Protein AF-A0A1T4SRF1-F1 (afdb_monomer_lite)

Radius of gyration: 13.54 Å; chains: 1; bounding box: 34×26×31 Å

Foldseek 3Di:
DDPLVVVVVVLLVVCVVVPPDPVQSVLVVVLVVLLCVLCVPLADPQKAKEKEKEPDDDDSVQVSVVVSVCSNVPDDQDWDWDQDPNITMIIHMDHNNDNPHDNDHDYDD

Secondary structure (DSSP, 8-state):
--HHHHHHHHHHHHHHHTT--HHHHHHHHHHHHHHHHHHTTTSPTT-EEEEEEBSS-S-HHHHHHHHHHHHHT---SSEEEEEETTEEEEEEEE-S--TTS------B-

Sequence (109 aa):
MTEADMIEQEIIQRIRAAHLRLRFDKVVLRLVGGLKAALANVIPEGQAVIFTVTAPLKHPAKTALVLENLVRDGLSDGERREVIHDNQVRLRRLRGVAMHRPKGARFRT

Structure (mmCIF, N/CA/C/O backbone):
data_AF-A0A1T4SRF1-F1
#
_entry.id   AF-A0A1T4SRF1-F1
#
loop_
_atom_site.group_PDB
_atom_site.id
_atom_site.type_symbol
_atom_site.label_atom_id
_atom_site.label_alt_id
_atom_site.label_comp_id
_atom_site.label_asym_id
_atom_site.label_entity_id
_atom_site.label_seq_id
_atom_site.pdbx_PDB_ins_code
_atom_site.Cartn_x
_atom_site.Cartn_y
_atom_site.Cartn_z
_atom_site.occupancy
_atom_site.B_iso_or_equiv
_atom_site.auth_seq_id
_atom_site.auth_comp_id
_atom_site.auth_asym_id
_atom_site.auth_atom_id
_atom_site.pdbx_PDB_model_num
ATOM 1 N N . MET A 1 1 ? 4.403 16.568 19.325 1.00 48.84 1 MET A N 1
ATOM 2 C CA . MET A 1 1 ? 4.996 15.394 18.653 1.00 48.84 1 MET A CA 1
ATOM 3 C C . MET A 1 1 ? 4.018 14.254 18.846 1.00 48.84 1 MET A C 1
ATOM 5 O O . MET A 1 1 ? 3.734 13.933 19.992 1.00 48.84 1 MET A O 1
ATOM 9 N N . THR A 1 2 ? 3.375 13.782 17.780 1.00 56.50 2 THR A N 1
ATOM 10 C CA . THR A 1 2 ? 2.265 12.824 17.892 1.00 56.50 2 THR A CA 1
ATOM 11 C C . THR A 1 2 ? 2.776 11.383 17.915 1.00 56.50 2 THR A C 1
ATOM 13 O O . THR A 1 2 ? 3.862 11.087 17.423 1.00 56.50 2 THR A O 1
ATOM 16 N N . GLU A 1 3 ? 1.998 10.465 18.486 1.00 50.41 3 GLU A N 1
ATOM 17 C CA . GLU A 1 3 ? 2.336 9.033 18.552 1.00 50.41 3 GLU A CA 1
ATOM 18 C C . GLU A 1 3 ? 2.503 8.415 17.146 1.00 50.41 3 GLU A C 1
ATOM 20 O O . GLU A 1 3 ? 3.345 7.543 16.930 1.00 50.41 3 GLU A O 1
ATOM 25 N N . ALA A 1 4 ? 1.781 8.943 16.150 1.00 54.34 4 ALA A N 1
ATOM 26 C CA . ALA A 1 4 ? 1.963 8.598 14.742 1.00 54.34 4 ALA A CA 1
ATOM 27 C C 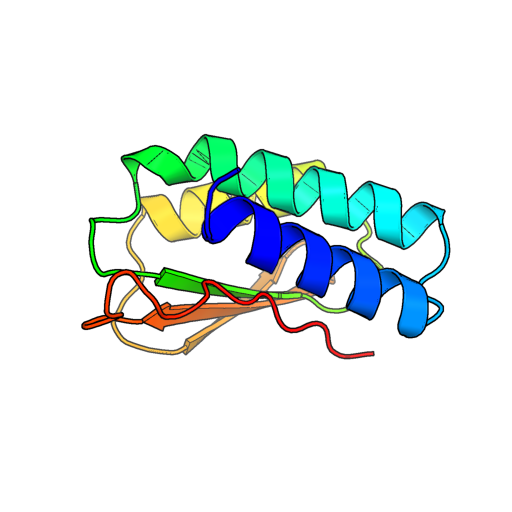. ALA A 1 4 ? 3.352 8.999 14.214 1.00 54.34 4 ALA A C 1
ATOM 29 O O . ALA A 1 4 ? 3.967 8.225 13.480 1.00 54.34 4 ALA A O 1
ATOM 30 N N . ASP A 1 5 ? 3.875 10.157 14.632 1.00 54.59 5 ASP A N 1
ATOM 31 C CA . ASP A 1 5 ? 5.223 10.605 14.260 1.00 54.59 5 ASP A CA 1
ATOM 32 C C . ASP A 1 5 ? 6.292 9.683 14.869 1.00 54.59 5 ASP A C 1
ATOM 34 O O . ASP A 1 5 ? 7.285 9.367 14.219 1.00 54.59 5 ASP A O 1
ATOM 38 N N . MET A 1 6 ? 6.077 9.189 16.094 1.00 59.44 6 MET A N 1
ATOM 39 C CA . MET A 1 6 ? 6.983 8.229 16.739 1.00 59.44 6 MET A CA 1
ATOM 40 C C . MET A 1 6 ? 7.025 6.882 16.008 1.00 59.44 6 MET A C 1
ATOM 42 O O . MET A 1 6 ? 8.099 6.306 15.830 1.00 59.44 6 MET A O 1
ATOM 46 N N . ILE A 1 7 ? 5.874 6.392 15.544 1.00 62.66 7 ILE A N 1
ATOM 47 C CA . ILE A 1 7 ? 5.786 5.149 14.764 1.00 62.66 7 ILE A CA 1
ATOM 48 C C . ILE A 1 7 ? 6.469 5.315 13.402 1.00 62.66 7 ILE A C 1
ATOM 50 O O . ILE A 1 7 ? 7.155 4.402 12.940 1.00 62.66 7 ILE A O 1
ATOM 54 N N . GLU A 1 8 ? 6.324 6.475 12.760 1.00 61.34 8 GLU A N 1
ATOM 55 C CA . GLU A 1 8 ? 7.044 6.774 11.520 1.00 61.34 8 GLU A CA 1
ATOM 56 C C . GLU A 1 8 ? 8.555 6.791 11.728 1.00 61.34 8 GLU A C 1
ATOM 58 O O . GLU A 1 8 ? 9.282 6.192 10.933 1.00 61.34 8 GLU A O 1
ATOM 63 N N . GLN A 1 9 ? 9.033 7.405 12.813 1.00 61.59 9 GLN A N 1
ATOM 64 C CA . GLN A 1 9 ? 10.454 7.387 13.155 1.00 61.59 9 GLN A CA 1
ATOM 65 C C . GLN A 1 9 ? 10.959 5.960 13.388 1.00 61.59 9 GLN A C 1
ATOM 67 O O . GLN A 1 9 ? 11.999 5.599 12.845 1.00 61.59 9 GLN A O 1
ATOM 72 N N . GLU A 1 10 ? 10.211 5.115 14.096 1.00 66.12 10 GLU A N 1
ATOM 73 C CA . GLU A 1 10 ? 10.564 3.703 14.301 1.00 66.12 10 GLU A CA 1
ATOM 74 C C . GLU A 1 10 ? 10.639 2.927 12.971 1.00 66.12 10 GLU A C 1
ATOM 76 O O . GLU A 1 10 ? 11.573 2.157 12.739 1.00 66.12 10 GLU A O 1
ATOM 81 N N . ILE A 1 11 ? 9.698 3.158 12.046 1.00 66.38 11 ILE A N 1
ATOM 82 C CA . ILE A 1 11 ? 9.729 2.552 10.705 1.00 66.38 11 ILE A CA 1
ATOM 83 C C . ILE A 1 11 ? 10.963 3.028 9.929 1.00 66.38 11 ILE A C 1
ATOM 85 O O . ILE A 1 11 ? 11.665 2.209 9.336 1.00 66.38 11 ILE A O 1
ATOM 89 N N . ILE A 1 12 ? 11.263 4.330 9.960 1.00 65.19 12 ILE A N 1
ATOM 90 C CA . ILE A 1 12 ? 12.444 4.915 9.310 1.00 65.19 12 ILE A CA 1
ATOM 91 C C . ILE A 1 12 ? 13.733 4.317 9.888 1.00 65.19 12 ILE A C 1
ATOM 93 O O . ILE A 1 12 ? 14.636 3.967 9.128 1.00 65.19 12 ILE A O 1
ATOM 97 N N . GLN A 1 13 ? 13.818 4.158 11.210 1.00 66.56 13 GLN A N 1
ATOM 98 C CA . GLN A 1 13 ? 14.976 3.560 11.876 1.00 66.56 13 GLN A CA 1
ATOM 99 C C . GLN A 1 13 ? 15.152 2.090 11.494 1.00 66.56 13 GLN A C 1
ATOM 101 O O . GLN A 1 13 ? 16.262 1.674 11.174 1.00 66.56 13 GLN A O 1
ATOM 106 N N . ARG A 1 14 ? 14.066 1.312 11.426 1.00 66.44 14 ARG A N 1
ATOM 107 C CA . ARG A 1 14 ? 14.121 -0.087 10.969 1.00 66.44 14 ARG A CA 1
ATOM 108 C C . ARG A 1 14 ? 14.524 -0.216 9.506 1.00 66.44 14 ARG A C 1
ATOM 110 O O . ARG A 1 14 ? 15.275 -1.126 9.168 1.00 66.44 14 ARG A O 1
ATOM 117 N N . ILE A 1 15 ? 14.058 0.692 8.647 1.00 64.50 15 ILE A N 1
ATOM 118 C CA . ILE A 1 15 ? 14.459 0.749 7.235 1.00 64.50 15 ILE A CA 1
ATOM 119 C C . ILE A 1 15 ? 15.968 1.006 7.124 1.00 64.50 15 ILE A C 1
ATOM 121 O O . ILE A 1 15 ? 16.662 0.266 6.427 1.00 64.50 15 ILE A O 1
ATOM 125 N N . ARG A 1 16 ? 16.486 1.987 7.878 1.00 64.31 16 ARG A N 1
ATOM 126 C CA . ARG A 1 16 ? 17.926 2.289 7.944 1.00 64.31 16 ARG A CA 1
ATOM 127 C C . ARG A 1 16 ? 18.737 1.109 8.486 1.00 64.31 16 ARG A C 1
ATOM 129 O O . ARG A 1 16 ? 19.760 0.758 7.906 1.00 64.31 16 ARG A O 1
ATOM 136 N N . ALA A 1 17 ? 18.265 0.471 9.559 1.00 63.12 17 ALA A N 1
ATOM 137 C CA . ALA A 1 17 ? 18.918 -0.684 10.178 1.00 63.12 17 ALA A CA 1
ATOM 138 C C . ALA A 1 17 ? 18.976 -1.906 9.246 1.00 63.12 17 ALA A C 1
ATOM 140 O O . ALA A 1 17 ? 19.938 -2.667 9.288 1.00 63.12 17 ALA A O 1
ATOM 141 N N . ALA A 1 18 ? 17.987 -2.074 8.363 1.00 64.0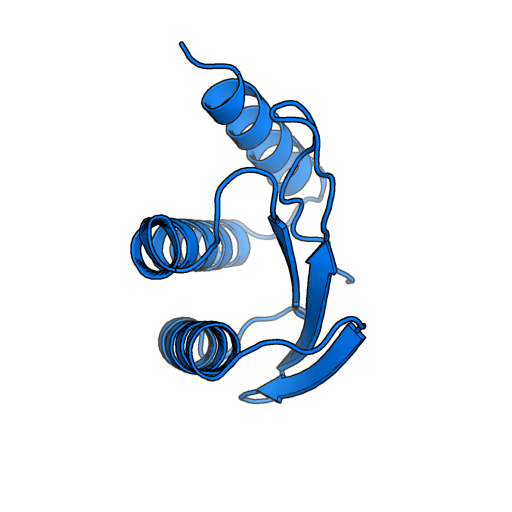0 18 ALA A N 1
ATOM 142 C CA . ALA A 1 18 ? 17.951 -3.157 7.383 1.00 64.00 18 ALA A CA 1
ATOM 143 C C . ALA A 1 18 ? 18.943 -2.981 6.213 1.00 64.00 18 ALA A C 1
ATOM 145 O O . ALA A 1 18 ? 18.932 -3.798 5.292 1.00 64.00 18 ALA A O 1
ATOM 146 N N . HIS A 1 19 ? 19.786 -1.935 6.214 1.00 57.25 19 HIS A N 1
ATOM 147 C CA . HIS A 1 19 ? 20.738 -1.637 5.132 1.00 57.25 19 HIS A CA 1
ATOM 148 C C . HIS A 1 19 ? 20.074 -1.577 3.745 1.00 57.25 19 HIS A C 1
ATOM 150 O O . HIS A 1 19 ? 20.698 -1.819 2.703 1.00 57.25 19 HIS A O 1
ATOM 156 N N . LEU A 1 20 ? 18.785 -1.231 3.720 1.00 59.84 20 LEU A N 1
ATOM 157 C CA . LEU A 1 20 ? 18.084 -0.936 2.490 1.00 59.84 20 LEU A CA 1
ATOM 158 C C . LEU A 1 20 ? 18.814 0.249 1.838 1.00 59.84 20 LEU A C 1
ATOM 160 O O . LEU A 1 20 ? 19.139 1.244 2.476 1.00 59.84 20 LEU A O 1
ATOM 164 N N . ARG A 1 21 ? 19.244 0.084 0.582 1.00 60.00 21 ARG A N 1
ATOM 165 C CA . ARG A 1 21 ? 20.099 1.077 -0.089 1.00 60.00 21 ARG A CA 1
ATOM 166 C C . ARG A 1 21 ? 19.394 2.439 -0.095 1.00 60.00 21 ARG A C 1
ATOM 168 O O . ARG A 1 21 ? 18.223 2.496 -0.443 1.00 60.00 21 ARG A O 1
ATOM 175 N N . LEU A 1 22 ? 20.127 3.538 0.108 1.00 59.72 22 LEU A N 1
ATOM 176 C CA . LEU A 1 22 ? 19.600 4.920 0.160 1.00 59.72 22 LEU A CA 1
ATOM 177 C C . LEU A 1 22 ? 18.582 5.285 -0.948 1.00 59.72 22 LEU A C 1
ATOM 179 O O . LEU A 1 22 ? 17.662 6.075 -0.735 1.00 59.72 22 LEU A O 1
ATOM 183 N N . ARG A 1 23 ? 18.729 4.720 -2.157 1.00 63.22 23 ARG A N 1
ATOM 184 C CA . ARG A 1 23 ? 17.758 4.907 -3.253 1.00 63.22 23 ARG A CA 1
ATOM 185 C C . ARG A 1 23 ? 16.436 4.179 -3.008 1.00 63.22 23 ARG A C 1
ATOM 187 O O . ARG A 1 23 ? 15.386 4.736 -3.311 1.00 63.22 23 ARG A O 1
ATOM 194 N N . PHE A 1 24 ? 16.491 2.960 -2.482 1.00 66.56 24 PHE A N 1
ATOM 195 C CA . PHE A 1 24 ? 15.315 2.205 -2.064 1.00 66.56 24 PHE A CA 1
ATOM 196 C C . PHE A 1 24 ? 14.587 2.942 -0.941 1.00 66.56 24 PHE A C 1
ATOM 198 O O . PHE A 1 24 ? 13.383 3.146 -1.056 1.00 66.56 24 PHE A O 1
ATOM 205 N N . ASP A 1 25 ? 15.316 3.456 0.051 1.00 68.81 25 ASP A N 1
ATOM 206 C CA . ASP A 1 25 ? 14.729 4.227 1.152 1.00 68.81 25 ASP A CA 1
ATOM 207 C C . ASP A 1 25 ? 13.972 5.444 0.633 1.00 68.81 25 ASP A C 1
ATOM 209 O O . ASP A 1 25 ? 12.807 5.645 0.962 1.00 68.81 25 ASP A O 1
ATOM 213 N N . LYS A 1 26 ? 14.584 6.228 -0.262 1.00 76.19 26 LYS A N 1
ATOM 214 C CA . LYS A 1 26 ? 13.926 7.405 -0.845 1.00 76.19 26 LYS A CA 1
ATOM 215 C C . LYS A 1 26 ? 12.679 7.035 -1.653 1.00 76.19 26 LYS A C 1
ATOM 217 O O . LYS A 1 26 ? 11.685 7.759 -1.611 1.00 76.19 26 LYS A O 1
ATOM 222 N N . VAL A 1 27 ? 12.723 5.929 -2.396 1.00 79.94 27 VAL A N 1
ATOM 223 C CA . VAL A 1 27 ? 11.582 5.440 -3.184 1.00 79.94 27 VAL A CA 1
ATOM 224 C C . VAL A 1 27 ? 10.451 4.957 -2.276 1.00 79.94 27 VAL A C 1
ATOM 226 O O . VAL A 1 27 ? 9.296 5.310 -2.512 1.00 79.94 27 VAL A O 1
ATOM 229 N N . VAL A 1 28 ? 10.771 4.209 -1.220 1.00 78.62 28 VAL A N 1
ATOM 230 C CA . VAL A 1 28 ? 9.798 3.711 -0.242 1.00 78.62 28 VAL A CA 1
ATOM 231 C C . VAL A 1 28 ? 9.188 4.852 0.557 1.00 78.62 28 VAL A C 1
ATOM 233 O O . VAL A 1 28 ? 7.969 4.918 0.661 1.00 78.62 28 VAL A O 1
ATOM 236 N N . LEU A 1 29 ? 9.990 5.790 1.062 1.00 80.44 29 LEU A N 1
ATOM 237 C CA . LEU A 1 29 ? 9.480 6.952 1.795 1.00 80.44 29 LEU A CA 1
ATOM 238 C C . LEU A 1 29 ? 8.533 7.784 0.930 1.00 80.44 29 LEU A C 1
ATOM 240 O O . LEU A 1 29 ? 7.480 8.211 1.397 1.00 80.44 29 LEU A O 1
ATOM 244 N N . ARG A 1 30 ? 8.858 7.959 -0.357 1.00 82.31 30 ARG A N 1
ATOM 245 C CA . ARG A 1 30 ? 7.976 8.650 -1.303 1.00 82.31 30 ARG A CA 1
ATOM 246 C C . ARG A 1 30 ? 6.678 7.882 -1.549 1.00 82.31 30 ARG A C 1
ATOM 248 O O . ARG A 1 30 ? 5.621 8.504 -1.596 1.00 82.31 30 ARG A O 1
ATOM 255 N N . LEU A 1 31 ? 6.752 6.558 -1.693 1.00 83.19 31 LEU A N 1
ATOM 256 C CA . LEU A 1 31 ? 5.577 5.696 -1.833 1.00 83.19 31 LEU A CA 1
ATOM 257 C C . LEU A 1 31 ? 4.671 5.797 -0.599 1.00 83.19 31 LEU A C 1
ATOM 259 O O . LEU A 1 31 ? 3.475 6.024 -0.740 1.00 83.19 31 LEU A O 1
ATOM 263 N N . VAL A 1 32 ? 5.242 5.662 0.599 1.00 82.62 32 VAL A N 1
ATOM 264 C CA . VAL A 1 32 ? 4.507 5.721 1.869 1.00 82.62 32 VAL A CA 1
ATOM 265 C C . VAL A 1 32 ? 3.868 7.094 2.059 1.00 82.62 32 VAL A C 1
ATOM 267 O O . VAL A 1 32 ? 2.675 7.164 2.343 1.00 82.62 32 VAL A O 1
ATOM 270 N N . GLY A 1 33 ? 4.619 8.178 1.842 1.00 82.12 33 GLY A N 1
ATOM 271 C CA . GLY A 1 33 ? 4.091 9.539 1.940 1.00 82.12 33 GLY A CA 1
ATO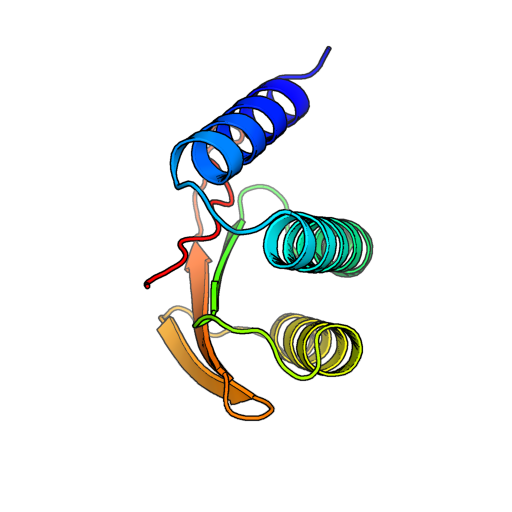M 272 C C . GLY A 1 33 ? 2.943 9.796 0.961 1.00 82.12 33 GLY A C 1
ATOM 273 O O . GLY A 1 33 ? 1.911 10.335 1.355 1.00 82.12 33 GLY A O 1
ATOM 274 N N . GLY A 1 34 ? 3.087 9.345 -0.291 1.00 83.88 34 GLY A N 1
ATOM 275 C CA . GLY A 1 34 ? 2.040 9.459 -1.308 1.00 83.88 34 GLY A CA 1
ATOM 276 C C . GLY A 1 34 ? 0.774 8.680 -0.949 1.00 83.88 34 GLY A C 1
ATOM 277 O O . GLY A 1 34 ? -0.318 9.239 -0.983 1.00 83.88 34 GLY A O 1
ATOM 278 N N . LEU A 1 35 ? 0.918 7.419 -0.530 1.00 84.94 35 LEU A N 1
ATOM 279 C CA . LEU A 1 35 ? -0.217 6.589 -0.115 1.00 84.94 35 LEU A CA 1
ATOM 280 C C . LEU A 1 35 ? -0.906 7.140 1.136 1.00 84.94 35 LEU A C 1
ATOM 282 O O . LEU A 1 35 ? -2.131 7.130 1.202 1.00 84.94 35 LEU A O 1
ATOM 286 N N . LYS A 1 36 ? -0.151 7.649 2.117 1.00 83.38 36 LYS A N 1
ATOM 287 C CA . LYS A 1 36 ? -0.726 8.266 3.321 1.00 83.38 36 LYS A CA 1
ATOM 288 C C . LYS A 1 36 ? -1.576 9.481 2.953 1.00 83.38 36 LYS A C 1
ATOM 290 O O . LYS A 1 36 ? -2.701 9.580 3.428 1.00 83.38 36 LYS A O 1
ATOM 295 N N . ALA A 1 37 ? -1.063 10.360 2.092 1.00 84.19 37 ALA A N 1
ATOM 296 C CA . ALA A 1 37 ? -1.790 11.542 1.639 1.00 84.19 37 ALA A CA 1
ATOM 297 C C . ALA A 1 37 ? -3.048 11.172 0.835 1.00 84.19 37 ALA A C 1
ATOM 299 O O . ALA A 1 37 ? -4.125 11.694 1.109 1.00 84.19 37 ALA A O 1
ATOM 300 N N . ALA A 1 38 ? -2.934 10.233 -0.107 1.00 83.69 38 ALA A N 1
ATOM 301 C CA . ALA A 1 38 ? -4.044 9.827 -0.966 1.00 83.69 38 ALA A CA 1
ATOM 302 C C . ALA A 1 38 ? -5.154 9.068 -0.215 1.00 83.69 38 ALA A C 1
ATOM 304 O O . ALA A 1 38 ? -6.333 9.188 -0.546 1.00 83.69 38 ALA A O 1
ATOM 305 N N . LEU A 1 39 ? -4.789 8.287 0.807 1.00 83.44 39 LEU A N 1
ATOM 306 C CA . LEU A 1 39 ? -5.717 7.411 1.529 1.00 83.44 39 LEU A CA 1
ATOM 307 C C . LEU A 1 39 ? -6.208 7.982 2.862 1.00 83.44 39 LEU A C 1
ATOM 309 O O . LEU A 1 39 ? -7.029 7.333 3.514 1.00 83.44 39 LEU A O 1
ATOM 313 N N . ALA A 1 40 ? -5.747 9.174 3.259 1.00 80.88 40 ALA A N 1
ATOM 314 C CA . ALA A 1 40 ? -6.105 9.811 4.528 1.00 80.88 40 ALA A CA 1
ATOM 315 C C . ALA A 1 40 ? -7.625 9.887 4.748 1.00 80.88 40 ALA A C 1
ATOM 317 O O . ALA A 1 40 ? -8.092 9.587 5.839 1.00 80.88 40 ALA A O 1
ATOM 318 N N . ASN A 1 41 ? -8.382 10.194 3.689 1.00 81.81 41 ASN A N 1
ATOM 319 C CA . ASN A 1 41 ? -9.843 10.331 3.736 1.00 81.81 41 ASN A CA 1
ATOM 320 C C . ASN A 1 41 ? -10.597 9.090 3.226 1.00 81.81 41 ASN A C 1
ATOM 322 O O . ASN A 1 41 ? -11.822 9.074 3.215 1.00 81.81 41 ASN A O 1
ATOM 326 N N . VAL A 1 42 ? -9.878 8.066 2.755 1.00 83.31 42 VAL A N 1
ATOM 327 C CA . VAL A 1 42 ? -10.475 6.851 2.170 1.00 83.31 42 VAL A CA 1
ATOM 328 C C . VAL A 1 42 ? -10.580 5.736 3.206 1.00 83.31 42 VAL A C 1
ATOM 330 O O . VAL A 1 42 ? -11.503 4.927 3.158 1.00 83.31 42 VAL A O 1
ATOM 333 N N . ILE A 1 43 ? -9.628 5.664 4.141 1.00 79.88 43 ILE A N 1
ATOM 334 C CA . ILE A 1 43 ? -9.617 4.632 5.178 1.00 79.88 43 ILE A CA 1
ATOM 335 C C . ILE A 1 43 ? -10.402 5.148 6.390 1.00 79.88 43 ILE A C 1
ATOM 337 O O . ILE A 1 43 ? -9.944 6.109 7.007 1.00 79.88 43 ILE A O 1
ATOM 341 N N . PRO A 1 44 ? -11.521 4.502 6.775 1.00 78.62 44 PRO A N 1
ATOM 342 C CA . PRO A 1 44 ? -12.297 4.919 7.937 1.00 78.62 44 PRO A CA 1
ATOM 343 C C . PRO A 1 44 ? -11.472 4.904 9.225 1.00 78.62 44 PRO A C 1
ATOM 345 O O . PRO A 1 44 ? -10.519 4.126 9.371 1.00 78.62 44 PRO A O 1
ATOM 348 N N . GLU A 1 45 ? -11.877 5.725 10.190 1.00 77.94 45 GLU A N 1
ATOM 349 C CA . GLU A 1 45 ? -11.306 5.687 11.533 1.00 77.94 45 GLU A CA 1
ATOM 350 C C . GLU A 1 45 ? -11.431 4.283 12.154 1.00 77.94 45 GLU A C 1
ATOM 352 O O . GLU A 1 45 ? -12.359 3.522 11.869 1.00 77.94 45 GLU A O 1
ATOM 357 N N . GLY A 1 46 ? -10.436 3.892 12.956 1.00 76.50 46 GLY A N 1
ATOM 358 C CA . GLY A 1 46 ? -10.355 2.542 13.533 1.00 76.50 46 GLY A CA 1
ATOM 359 C C . GLY A 1 46 ? -10.016 1.427 12.530 1.00 76.50 46 GLY A C 1
ATOM 360 O O . GLY A 1 46 ? -10.044 0.241 12.884 1.00 76.50 46 GLY A O 1
ATOM 361 N N . GLN A 1 47 ? -9.682 1.779 11.281 1.00 80.06 47 GLN A N 1
ATOM 362 C CA . GLN A 1 47 ? -9.228 0.837 10.259 1.00 80.06 47 GLN A CA 1
ATOM 363 C C . GLN A 1 47 ? -7.807 1.133 9.785 1.00 80.06 47 GLN A C 1
ATOM 365 O O . GLN A 1 47 ? -7.348 2.277 9.705 1.00 80.06 47 GLN A O 1
ATOM 370 N N . ALA A 1 48 ? -7.107 0.069 9.406 1.00 82.19 48 ALA A N 1
ATOM 371 C CA . ALA A 1 48 ? -5.793 0.133 8.788 1.00 82.19 48 ALA A CA 1
ATOM 372 C C . ALA A 1 48 ? -5.758 -0.673 7.494 1.00 82.19 48 ALA A C 1
ATOM 374 O O . ALA A 1 48 ? -6.440 -1.687 7.359 1.00 82.19 48 ALA A O 1
ATOM 375 N N . VAL A 1 49 ? -4.908 -0.249 6.562 1.00 82.75 49 VAL A N 1
ATOM 376 C CA . VAL A 1 49 ? -4.537 -1.051 5.396 1.00 82.75 49 VAL A CA 1
ATOM 377 C C . VAL A 1 49 ? -3.047 -1.340 5.497 1.00 82.75 49 VAL A C 1
ATOM 379 O O . VAL A 1 49 ? -2.244 -0.430 5.693 1.00 82.75 49 VAL A O 1
ATOM 382 N N . ILE A 1 50 ? -2.697 -2.618 5.413 1.00 84.50 50 ILE A N 1
ATOM 383 C CA . ILE A 1 50 ? -1.318 -3.096 5.367 1.00 84.50 50 ILE A CA 1
ATOM 384 C C . ILE A 1 50 ? -0.968 -3.387 3.917 1.00 84.50 50 ILE A C 1
ATOM 386 O O . ILE A 1 50 ? -1.694 -4.118 3.243 1.00 84.50 50 ILE A O 1
ATOM 390 N N . PHE A 1 51 ? 0.177 -2.863 3.485 1.00 84.38 51 PHE A N 1
ATOM 391 C CA . PHE A 1 51 ? 0.780 -3.166 2.195 1.00 84.38 51 PHE A CA 1
ATOM 392 C C . PHE A 1 51 ? 2.082 -3.938 2.404 1.00 84.38 51 PHE A C 1
ATOM 394 O O . PHE A 1 51 ? 2.931 -3.562 3.216 1.00 84.38 51 PHE A O 1
ATOM 401 N N . THR A 1 52 ? 2.260 -5.001 1.634 1.00 84.31 52 THR A N 1
ATOM 402 C CA . THR A 1 52 ? 3.526 -5.717 1.500 1.00 84.31 52 THR A CA 1
ATOM 403 C C . THR A 1 52 ? 3.908 -5.705 0.042 1.00 84.31 52 THR A C 1
ATOM 405 O O . THR A 1 52 ? 3.168 -6.245 -0.768 1.00 84.31 52 THR A O 1
ATOM 408 N N . VAL A 1 53 ? 5.048 -5.104 -0.284 1.00 83.88 53 VAL A N 1
ATOM 409 C CA . VAL A 1 53 ? 5.537 -4.988 -1.660 1.00 83.88 53 VAL A CA 1
ATOM 410 C C . VAL A 1 53 ? 6.944 -5.568 -1.734 1.00 83.88 53 VAL A C 1
ATOM 412 O O . VAL A 1 53 ? 7.771 -5.285 -0.864 1.00 83.88 53 VAL A O 1
ATOM 415 N N . THR A 1 54 ? 7.221 -6.390 -2.746 1.00 82.56 54 THR A N 1
ATOM 416 C CA . THR A 1 54 ? 8.570 -6.927 -2.973 1.00 82.56 54 THR A CA 1
ATOM 417 C C . THR A 1 54 ? 9.530 -5.858 -3.480 1.00 82.56 54 THR A C 1
ATOM 419 O O . THR A 1 54 ? 9.164 -4.998 -4.281 1.00 82.56 54 THR A O 1
ATOM 422 N N . ALA A 1 55 ? 10.782 -5.932 -3.035 1.00 76.25 55 ALA A N 1
ATOM 423 C CA . ALA A 1 55 ? 11.878 -5.132 -3.569 1.00 76.25 55 ALA A CA 1
ATOM 424 C C . ALA A 1 55 ? 12.569 -5.858 -4.744 1.00 76.25 55 ALA A C 1
ATOM 426 O O . ALA A 1 55 ? 12.550 -7.088 -4.774 1.00 76.25 55 ALA A O 1
ATOM 427 N N . PRO A 1 56 ? 13.218 -5.137 -5.684 1.00 79.44 56 PRO A N 1
ATOM 428 C CA . PRO A 1 56 ? 13.234 -3.680 -5.853 1.00 79.44 56 PRO A CA 1
ATOM 429 C C . PRO A 1 56 ? 11.939 -3.138 -6.493 1.00 79.44 56 PRO A C 1
ATOM 431 O O . PRO A 1 56 ? 11.332 -3.780 -7.347 1.00 79.44 56 PRO A O 1
ATOM 434 N N . LEU A 1 57 ? 11.526 -1.921 -6.117 1.00 77.50 57 LEU A N 1
ATOM 435 C CA . LEU A 1 57 ? 10.367 -1.246 -6.718 1.00 77.50 57 LEU A CA 1
ATOM 436 C C . LEU A 1 57 ? 10.746 -0.611 -8.063 1.00 77.50 57 LEU A C 1
ATOM 438 O O . LEU A 1 57 ? 11.479 0.379 -8.089 1.00 77.50 57 LEU A O 1
ATOM 442 N N . LYS A 1 58 ? 10.241 -1.152 -9.177 1.00 74.94 58 LYS A N 1
ATOM 443 C CA . LYS A 1 58 ? 10.612 -0.683 -10.525 1.00 74.94 58 LYS A CA 1
ATOM 444 C C . LYS A 1 58 ? 9.866 0.589 -10.942 1.00 74.94 58 LYS A C 1
ATOM 446 O O . LYS A 1 58 ? 10.461 1.495 -11.521 1.00 74.94 58 LYS A O 1
ATOM 451 N N . HIS A 1 59 ? 8.574 0.686 -10.618 1.00 83.62 59 HIS A N 1
ATOM 452 C CA . HIS A 1 59 ? 7.699 1.777 -11.068 1.00 83.62 59 HIS A CA 1
ATOM 453 C C . HIS A 1 59 ? 6.900 2.410 -9.918 1.00 83.62 59 HIS A C 1
ATOM 455 O O . HIS A 1 59 ? 5.673 2.354 -9.917 1.00 83.62 59 HIS A O 1
ATOM 461 N N . PRO A 1 60 ? 7.561 3.073 -8.951 1.00 81.06 60 PRO A N 1
ATOM 462 C CA . PRO A 1 60 ? 6.934 3.476 -7.692 1.00 81.06 60 PRO A CA 1
ATOM 463 C C . PRO A 1 60 ? 5.710 4.373 -7.830 1.00 81.06 60 PRO A C 1
ATOM 465 O O . PRO A 1 60 ? 4.724 4.144 -7.141 1.00 81.06 60 PRO A O 1
ATOM 468 N N 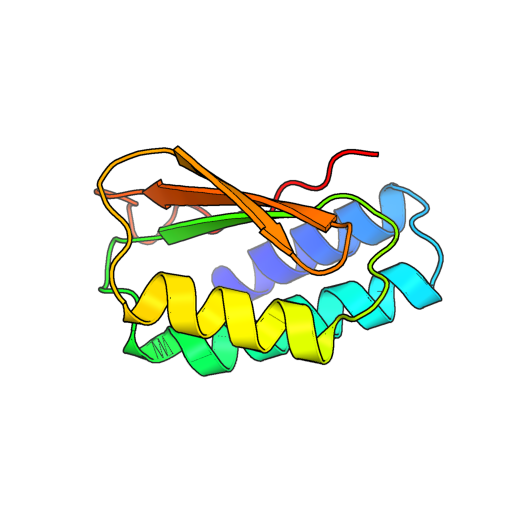. ALA A 1 61 ? 5.739 5.356 -8.732 1.00 82.50 61 ALA A N 1
ATOM 469 C CA . ALA A 1 61 ? 4.593 6.240 -8.940 1.00 82.50 61 ALA A CA 1
ATOM 470 C C . ALA A 1 61 ? 3.384 5.490 -9.522 1.00 82.50 61 ALA A C 1
ATOM 472 O O . ALA A 1 61 ? 2.259 5.690 -9.075 1.00 82.50 61 ALA A O 1
ATOM 473 N N . LYS A 1 62 ? 3.616 4.585 -10.482 1.00 86.88 62 LYS A N 1
ATOM 474 C CA . LYS A 1 62 ? 2.540 3.793 -11.089 1.00 86.88 62 LYS A CA 1
ATOM 475 C C . LYS A 1 62 ? 1.995 2.762 -10.101 1.00 86.88 62 LYS A C 1
ATOM 477 O O . LYS A 1 62 ? 0.786 2.635 -9.961 1.00 86.88 62 LYS A O 1
ATOM 482 N N . THR A 1 63 ? 2.878 2.097 -9.353 1.00 86.38 63 THR A N 1
ATOM 483 C CA . THR A 1 63 ? 2.484 1.174 -8.283 1.00 86.38 63 THR A CA 1
ATOM 484 C C . THR A 1 63 ? 1.655 1.892 -7.218 1.00 86.38 63 THR A C 1
ATOM 486 O O . THR A 1 63 ? 0.632 1.358 -6.808 1.00 86.38 63 THR A O 1
ATOM 489 N N . ALA A 1 64 ? 2.030 3.111 -6.814 1.00 86.06 64 ALA A N 1
ATOM 490 C CA . ALA A 1 64 ? 1.256 3.909 -5.861 1.00 86.06 64 ALA A CA 1
ATOM 491 C C . ALA A 1 64 ? -0.173 4.177 -6.355 1.00 86.06 64 ALA A C 1
ATOM 493 O O . ALA A 1 64 ? -1.122 3.936 -5.615 1.00 86.06 64 ALA A O 1
ATOM 494 N N . LEU A 1 65 ? -0.318 4.608 -7.611 1.00 88.12 65 LEU A N 1
ATOM 495 C CA . LEU A 1 65 ? -1.617 4.909 -8.214 1.00 88.12 65 LEU A CA 1
ATOM 496 C C . LEU A 1 65 ? -2.525 3.672 -8.271 1.00 88.12 65 LEU A C 1
ATOM 498 O O . LEU A 1 65 ? -3.703 3.743 -7.935 1.00 88.12 65 LEU A O 1
ATOM 502 N N . VAL A 1 66 ? -1.974 2.517 -8.656 1.00 89.12 66 VAL A N 1
ATOM 503 C CA . VAL A 1 66 ? -2.742 1.262 -8.679 1.00 89.12 66 VAL A CA 1
ATOM 504 C C . VAL A 1 66 ? -3.160 0.862 -7.263 1.00 89.12 66 VAL A C 1
ATOM 506 O O . VAL A 1 66 ? -4.304 0.470 -7.057 1.00 89.12 66 VAL A O 1
ATOM 509 N N . LEU A 1 67 ? -2.276 0.995 -6.269 1.00 87.69 67 LEU A N 1
ATOM 510 C CA . LEU A 1 67 ? -2.611 0.691 -4.874 1.00 87.69 67 LEU A CA 1
ATOM 511 C C . LEU A 1 67 ? -3.680 1.620 -4.303 1.00 87.69 67 LEU A C 1
ATOM 513 O O . LEU A 1 67 ? -4.537 1.160 -3.554 1.00 87.69 67 LEU A O 1
ATOM 517 N N . GLU A 1 68 ? -3.644 2.901 -4.659 1.00 88.94 68 GLU A N 1
ATOM 518 C CA . GLU A 1 68 ? -4.681 3.862 -4.291 1.00 88.94 68 GLU A CA 1
ATOM 519 C C . GLU A 1 68 ? -6.045 3.433 -4.838 1.00 88.94 68 G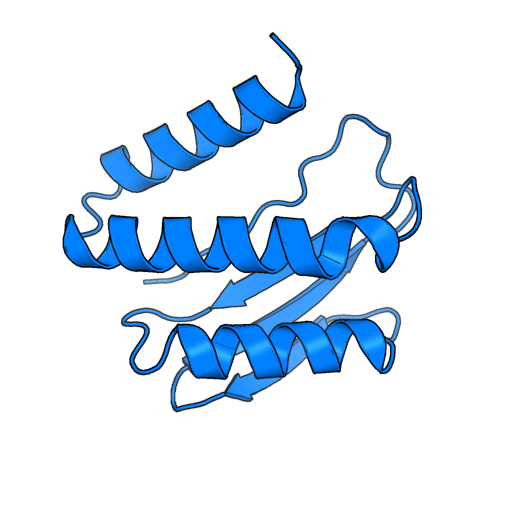LU A C 1
ATOM 521 O O . GLU A 1 68 ? -7.002 3.308 -4.070 1.00 88.94 68 GLU A O 1
ATOM 526 N N . ASN A 1 69 ? -6.113 3.134 -6.138 1.00 89.31 69 ASN A N 1
ATOM 527 C CA . ASN A 1 69 ? -7.342 2.686 -6.788 1.00 89.31 69 ASN A CA 1
ATOM 528 C C . ASN A 1 69 ? -7.867 1.393 -6.156 1.00 89.31 69 ASN A C 1
ATOM 530 O O . ASN A 1 69 ? -9.034 1.327 -5.794 1.00 89.31 69 ASN A O 1
ATOM 534 N N . LEU A 1 70 ? -6.996 0.414 -5.887 1.00 87.38 70 LEU A N 1
ATOM 535 C CA . LEU A 1 70 ? -7.387 -0.838 -5.229 1.00 87.38 70 LEU A CA 1
ATOM 536 C C . LEU A 1 70 ? -8.011 -0.632 -3.843 1.00 87.38 70 LEU A C 1
ATOM 538 O O . LEU A 1 70 ? -8.872 -1.407 -3.432 1.00 87.38 70 LEU A O 1
ATOM 542 N N . VAL A 1 71 ? -7.564 0.376 -3.091 1.00 85.50 71 VAL A N 1
ATOM 543 C CA . VAL A 1 71 ? -8.158 0.693 -1.786 1.00 85.50 71 VAL A CA 1
ATOM 544 C C . VAL A 1 71 ? -9.482 1.438 -1.950 1.00 85.50 71 VAL A C 1
ATOM 546 O O . VAL A 1 71 ? -10.406 1.174 -1.175 1.00 85.50 71 VAL A O 1
ATOM 549 N N . ARG A 1 72 ? -9.583 2.330 -2.945 1.00 85.50 72 ARG A N 1
ATOM 550 C CA . ARG A 1 72 ? -10.788 3.118 -3.247 1.00 85.50 72 ARG A CA 1
ATOM 551 C C . ARG A 1 72 ? -11.924 2.263 -3.812 1.00 85.50 72 ARG A C 1
ATOM 553 O O . ARG A 1 72 ? -13.056 2.432 -3.375 1.00 85.50 72 ARG A O 1
ATOM 560 N N . ASP A 1 73 ? -11.612 1.308 -4.683 1.00 85.00 73 ASP A N 1
ATOM 561 C CA . ASP A 1 73 ? -12.569 0.356 -5.273 1.00 85.00 73 ASP A CA 1
ATOM 562 C C . ASP A 1 73 ? -13.150 -0.619 -4.234 1.00 85.00 73 ASP A C 1
ATOM 564 O O . ASP A 1 73 ? -14.077 -1.377 -4.509 1.00 85.00 73 ASP A O 1
ATOM 568 N N . GLY A 1 74 ? -12.620 -0.579 -3.011 1.00 77.62 74 GLY A N 1
ATOM 569 C CA . GLY A 1 74 ? -13.038 -1.418 -1.907 1.00 77.62 74 GLY A CA 1
ATOM 570 C C . GLY A 1 74 ? -12.123 -2.624 -1.758 1.00 77.62 74 GLY A C 1
ATOM 571 O O . GLY A 1 74 ? -11.880 -3.398 -2.683 1.00 77.62 74 GLY A O 1
ATOM 572 N N . LEU A 1 75 ? -11.628 -2.808 -0.535 1.00 77.56 75 LEU A N 1
ATOM 573 C CA . LEU A 1 75 ? -10.905 -4.011 -0.152 1.00 77.56 75 LEU A CA 1
ATOM 574 C C . LEU A 1 75 ? -11.854 -4.893 0.660 1.00 77.56 75 LEU A C 1
ATOM 576 O O . LEU A 1 75 ? -12.349 -4.458 1.704 1.00 77.56 75 LEU A O 1
ATOM 580 N N . SER A 1 76 ? -12.104 -6.109 0.178 1.00 73.94 76 SER A N 1
ATOM 581 C CA . SER A 1 76 ? -12.845 -7.128 0.920 1.00 73.94 76 SER A CA 1
ATOM 582 C C . SER A 1 76 ? -12.114 -7.500 2.213 1.00 73.94 76 SER A C 1
ATOM 584 O O . SER A 1 76 ? -10.900 -7.306 2.339 1.00 73.94 76 SER A O 1
ATOM 586 N N . ASP A 1 77 ? -12.841 -8.060 3.179 1.00 70.94 77 ASP A N 1
ATOM 587 C CA . ASP A 1 77 ? -12.225 -8.580 4.398 1.00 70.94 77 ASP A CA 1
ATOM 588 C C . ASP A 1 77 ? -11.344 -9.783 4.048 1.00 70.94 77 ASP A C 1
ATOM 590 O O . ASP A 1 77 ? -11.831 -10.856 3.703 1.00 70.94 77 ASP A O 1
ATOM 594 N N . GLY A 1 78 ? -10.026 -9.578 4.065 1.00 74.31 78 GLY A N 1
ATOM 595 C CA . GLY A 1 78 ? -9.054 -10.596 3.681 1.00 74.31 78 GLY A CA 1
ATOM 596 C C . GLY A 1 78 ? -7.727 -10.024 3.188 1.00 74.31 78 GLY A C 1
ATOM 597 O O . GLY A 1 78 ? -7.491 -8.814 3.202 1.00 74.31 78 GLY A O 1
ATOM 598 N N . GLU A 1 79 ? -6.835 -10.927 2.780 1.00 83.00 79 GLU A N 1
ATOM 599 C CA . GLU A 1 79 ? -5.603 -10.588 2.066 1.00 83.00 79 GLU A CA 1
ATOM 600 C C . GLU A 1 79 ? -5.866 -10.662 0.559 1.00 83.00 79 GLU A C 1
ATOM 602 O O . GLU A 1 79 ? -6.207 -11.721 0.036 1.00 83.00 79 GLU A O 1
ATOM 607 N N . ARG A 1 80 ? -5.665 -9.549 -0.146 1.00 87.06 80 ARG A N 1
ATOM 608 C CA . ARG A 1 80 ? -5.647 -9.491 -1.606 1.00 87.06 80 ARG A CA 1
ATOM 609 C C . ARG A 1 80 ? -4.203 -9.575 -2.085 1.00 87.06 80 ARG A C 1
ATOM 611 O O . ARG A 1 80 ? -3.348 -8.838 -1.595 1.00 87.06 80 ARG A O 1
ATOM 618 N N . ARG A 1 81 ? -3.924 -10.474 -3.027 1.00 89.81 81 ARG A N 1
ATOM 619 C CA . ARG A 1 81 ? -2.603 -10.629 -3.650 1.00 89.81 81 ARG A CA 1
ATOM 620 C C . ARG A 1 81 ? -2.689 -10.184 -5.096 1.00 89.81 81 ARG A C 1
ATOM 622 O O . ARG A 1 81 ? -3.557 -10.657 -5.814 1.00 89.81 81 ARG A O 1
ATOM 629 N N . GLU A 1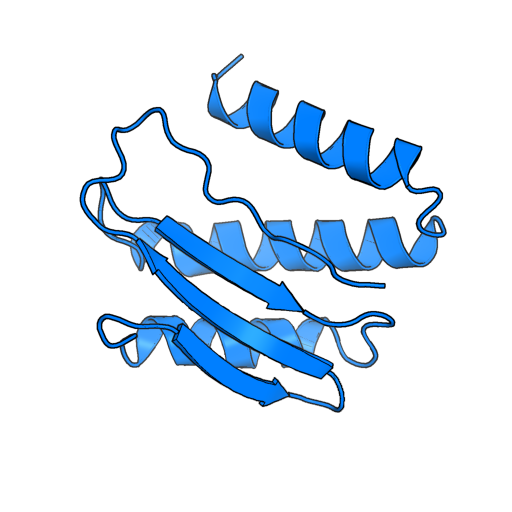 82 ? -1.787 -9.307 -5.499 1.00 87.50 82 GLU A N 1
ATOM 630 C CA . GLU A 1 82 ? -1.735 -8.750 -6.847 1.00 87.50 82 GLU A CA 1
ATOM 631 C C . GLU A 1 82 ? -0.288 -8.695 -7.325 1.00 87.50 82 GLU A C 1
ATOM 633 O O . GLU A 1 82 ? 0.643 -8.595 -6.523 1.00 87.50 82 GLU A O 1
ATOM 638 N N . VAL A 1 83 ? -0.091 -8.727 -8.639 1.00 89.62 83 VAL A N 1
ATOM 639 C CA . VAL A 1 83 ? 1.199 -8.399 -9.250 1.00 89.62 83 VAL A CA 1
ATOM 640 C C . VAL A 1 83 ? 1.049 -7.060 -9.950 1.00 89.62 83 VAL A C 1
ATOM 642 O O . VAL A 1 83 ? 0.300 -6.933 -10.912 1.00 89.62 83 VAL A O 1
ATOM 645 N N . ILE A 1 84 ? 1.762 -6.049 -9.458 1.00 87.94 84 ILE A N 1
ATOM 646 C CA . ILE A 1 84 ? 1.711 -4.685 -9.985 1.00 87.94 84 ILE A CA 1
ATOM 647 C C . ILE A 1 84 ? 3.106 -4.328 -10.475 1.00 87.94 84 ILE A C 1
ATOM 649 O O . ILE A 1 84 ? 4.017 -4.166 -9.668 1.00 87.94 84 ILE A O 1
ATOM 653 N N . HIS A 1 85 ? 3.274 -4.184 -11.790 1.00 86.75 85 HIS A N 1
ATOM 654 C CA . HIS A 1 85 ? 4.548 -3.775 -12.398 1.00 86.75 85 HIS A CA 1
ATOM 655 C C . HIS A 1 85 ? 5.754 -4.620 -11.936 1.00 86.75 85 HIS A C 1
ATOM 657 O O . HIS A 1 85 ? 6.784 -4.080 -11.535 1.00 86.75 85 HIS A O 1
ATOM 663 N N . ASP A 1 86 ? 5.601 -5.947 -11.972 1.00 85.06 86 ASP A N 1
ATOM 664 C CA . ASP A 1 86 ? 6.554 -6.961 -11.484 1.00 85.06 86 ASP A CA 1
ATOM 665 C C . ASP A 1 86 ? 6.807 -6.972 -9.969 1.00 85.06 86 ASP A C 1
ATOM 667 O O . ASP A 1 86 ? 7.632 -7.748 -9.482 1.00 85.06 86 ASP A O 1
ATOM 671 N N . ASN A 1 87 ? 6.104 -6.147 -9.195 1.00 86.62 87 ASN A N 1
ATOM 672 C CA . ASN A 1 87 ? 6.128 -6.225 -7.745 1.00 86.62 87 ASN A CA 1
ATOM 673 C C . ASN A 1 87 ? 4.976 -7.114 -7.266 1.00 86.62 87 ASN A C 1
ATOM 675 O O . ASN A 1 87 ? 3.811 -6.863 -7.575 1.00 86.62 87 ASN A O 1
ATOM 679 N N . GLN A 1 88 ? 5.296 -8.146 -6.484 1.00 87.00 88 GLN A N 1
ATOM 680 C CA . GLN A 1 88 ? 4.276 -8.900 -5.767 1.00 87.00 88 GLN A CA 1
ATOM 681 C C . GLN A 1 88 ? 3.783 -8.023 -4.626 1.00 87.00 88 GLN A C 1
ATOM 683 O O . GLN A 1 88 ? 4.566 -7.614 -3.761 1.00 87.00 88 GLN A O 1
ATOM 688 N N . VAL A 1 89 ? 2.485 -7.742 -4.634 1.00 87.31 89 VAL A N 1
ATOM 689 C CA . VAL A 1 89 ? 1.829 -6.947 -3.611 1.00 87.31 89 VAL A CA 1
ATOM 690 C C . VAL A 1 89 ? 0.821 -7.781 -2.848 1.00 87.31 89 VAL A C 1
ATOM 692 O O . VAL A 1 89 ? 0.042 -8.541 -3.419 1.00 87.31 89 VAL A O 1
ATOM 695 N N . ARG A 1 90 ? 0.824 -7.619 -1.528 1.00 88.69 90 ARG A N 1
ATOM 696 C CA . ARG A 1 90 ? -0.246 -8.088 -0.656 1.00 88.69 90 ARG A CA 1
ATOM 697 C C . ARG A 1 90 ? -0.871 -6.896 0.040 1.00 88.69 90 ARG A C 1
ATOM 699 O O . ARG A 1 90 ? -0.156 -6.068 0.604 1.00 88.69 90 ARG A O 1
ATOM 706 N N . LEU A 1 91 ? -2.190 -6.826 -0.003 1.00 87.19 91 LEU A N 1
ATOM 707 C CA . LEU A 1 91 ? -2.991 -5.812 0.658 1.00 87.19 91 LEU A CA 1
ATOM 708 C C . LEU A 1 91 ? -3.891 -6.500 1.671 1.00 87.19 91 LEU A C 1
ATOM 710 O O . LEU A 1 91 ? -4.534 -7.494 1.345 1.00 87.19 91 LEU A O 1
ATOM 714 N N . ARG A 1 92 ? -3.976 -5.973 2.888 1.00 84.88 92 ARG A N 1
ATOM 715 C CA . ARG A 1 92 ? -4.906 -6.492 3.896 1.00 84.88 92 ARG A CA 1
ATOM 716 C C . ARG A 1 92 ? -5.551 -5.359 4.671 1.00 84.88 92 ARG A C 1
ATOM 718 O O . ARG A 1 92 ? -4.843 -4.493 5.187 1.00 84.88 92 ARG A O 1
ATOM 725 N N . ARG A 1 93 ? -6.879 -5.396 4.797 1.00 83.12 93 ARG A N 1
ATOM 726 C CA . ARG A 1 93 ? -7.631 -4.488 5.670 1.00 83.12 93 ARG A CA 1
ATOM 727 C C . ARG A 1 93 ? -7.662 -5.064 7.081 1.00 83.12 93 ARG A C 1
ATOM 729 O O . ARG A 1 93 ? -7.921 -6.248 7.272 1.00 83.12 93 ARG A O 1
ATOM 736 N N . LEU A 1 94 ? -7.377 -4.226 8.066 1.00 79.19 94 LEU A N 1
ATOM 737 C CA . LEU A 1 94 ? -7.550 -4.531 9.477 1.00 79.19 94 LEU A CA 1
ATOM 738 C C . LEU A 1 94 ? -8.669 -3.650 10.030 1.00 79.19 94 LEU A C 1
ATOM 740 O O . LEU A 1 94 ? -8.657 -2.433 9.831 1.00 79.19 94 LEU A O 1
ATOM 744 N N . ARG A 1 95 ? -9.616 -4.282 10.725 1.00 74.69 95 ARG A N 1
ATOM 745 C CA . ARG A 1 95 ? -10.709 -3.638 11.467 1.00 74.69 95 ARG A CA 1
ATOM 746 C C . ARG A 1 95 ? -10.454 -3.754 12.966 1.00 74.69 95 ARG A C 1
ATOM 748 O O . ARG A 1 95 ? -9.667 -4.601 13.386 1.00 74.69 95 ARG A O 1
ATOM 755 N N . GLY A 1 96 ? -11.124 -2.921 13.763 1.00 66.94 96 GLY A N 1
ATOM 756 C CA . GLY A 1 96 ? -10.949 -2.925 15.220 1.00 66.94 96 GLY A CA 1
ATOM 757 C C . GLY A 1 96 ? -9.516 -2.581 15.618 1.00 66.94 96 GLY A C 1
ATOM 758 O O . GLY A 1 96 ? -9.006 -3.033 16.643 1.00 66.94 96 GLY A O 1
ATOM 759 N N . VAL A 1 97 ? -8.838 -1.819 14.761 1.00 62.09 97 VAL A N 1
ATOM 760 C CA . VAL A 1 97 ? -7.529 -1.281 15.073 1.00 62.09 97 VAL A CA 1
ATOM 761 C C . VAL A 1 97 ? -7.818 -0.202 16.100 1.00 62.09 97 VAL A C 1
ATOM 763 O O . VAL A 1 97 ? -8.332 0.858 15.751 1.00 62.09 97 VAL A O 1
ATOM 766 N N . ALA A 1 98 ? -7.560 -0.499 17.378 1.00 50.12 98 ALA A N 1
ATOM 767 C CA . ALA A 1 98 ? -7.491 0.541 18.398 1.00 50.12 98 ALA A CA 1
ATOM 768 C C . ALA A 1 98 ? -6.662 1.694 17.817 1.00 50.12 98 ALA A C 1
ATOM 770 O O . ALA A 1 98 ? -5.683 1.409 17.123 1.00 50.12 98 ALA A O 1
ATOM 771 N N . MET A 1 99 ? -7.023 2.957 18.078 1.00 49.47 99 MET A N 1
ATOM 772 C CA . MET A 1 99 ? -6.291 4.150 17.592 1.00 49.47 99 MET A CA 1
ATOM 773 C C . MET A 1 99 ? -4.751 4.028 17.719 1.00 49.47 99 MET A C 1
ATOM 775 O O . MET A 1 99 ? -4.013 4.662 16.977 1.00 49.47 99 MET A O 1
ATOM 779 N N . HIS A 1 100 ? -4.297 3.147 18.614 1.00 49.25 100 HIS A N 1
ATOM 780 C CA . HIS A 1 100 ? -2.937 2.782 18.986 1.00 49.25 100 HIS A CA 1
ATOM 781 C C . HIS A 1 100 ? -2.266 1.606 18.204 1.00 49.25 100 HIS A C 1
ATOM 783 O O . HIS A 1 100 ? -1.105 1.295 18.462 1.00 49.25 100 HIS A O 1
ATOM 789 N N . ARG A 1 101 ? -2.901 0.914 17.235 1.00 39.28 101 ARG A N 1
ATOM 790 C CA . ARG A 1 101 ? -2.216 -0.158 16.456 1.00 39.28 101 ARG A CA 1
ATOM 791 C C . ARG A 1 101 ? -1.715 0.315 15.076 1.00 39.28 101 ARG A C 1
ATOM 793 O O . ARG A 1 101 ? -2.486 0.863 14.292 1.00 39.28 101 ARG A O 1
ATOM 800 N N . PRO A 1 102 ? -0.445 0.045 14.721 1.00 42.97 102 PRO A N 1
ATOM 801 C CA . PRO A 1 102 ? 0.216 0.630 13.558 1.00 42.97 102 PRO A CA 1
ATOM 802 C C . PRO A 1 102 ? -0.328 0.107 12.221 1.00 42.97 102 PRO A C 1
ATOM 804 O O . PRO A 1 102 ? -0.498 -1.100 12.026 1.00 42.97 102 PRO A O 1
ATOM 807 N N . LYS A 1 103 ? -0.482 1.009 11.241 1.00 51.28 103 LYS A N 1
ATOM 808 C CA . LYS A 1 103 ? -0.598 0.664 9.811 1.00 51.28 103 LYS A CA 1
ATOM 809 C C . LYS A 1 103 ? 0.796 0.281 9.284 1.00 51.28 103 LYS A C 1
ATOM 811 O O . LYS A 1 103 ? 1.446 1.049 8.587 1.00 51.28 103 LYS A O 1
ATOM 816 N N . GLY A 1 104 ? 1.322 -0.865 9.713 1.00 43.66 104 GLY A N 1
ATOM 817 C CA . GLY A 1 104 ? 2.675 -1.298 9.352 1.00 43.66 104 GLY A CA 1
ATOM 818 C C . GLY A 1 104 ? 2.747 -1.830 7.920 1.00 43.66 104 GLY A C 1
ATOM 819 O O . GLY A 1 104 ? 2.050 -2.785 7.589 1.00 43.66 104 GLY A O 1
ATOM 820 N N . ALA A 1 105 ? 3.615 -1.260 7.084 1.00 49.41 105 ALA A N 1
ATOM 821 C CA . ALA A 1 105 ? 4.036 -1.889 5.834 1.00 49.41 105 ALA A CA 1
ATOM 822 C C . ALA A 1 105 ? 5.148 -2.907 6.137 1.00 49.41 105 ALA A C 1
ATOM 824 O O . ALA A 1 105 ? 6.145 -2.570 6.776 1.00 49.41 105 ALA A O 1
ATOM 825 N N . ARG A 1 106 ? 4.983 -4.165 5.710 1.00 42.03 106 ARG A N 1
ATOM 826 C CA . ARG A 1 106 ? 6.001 -5.216 5.887 1.00 42.03 106 ARG A CA 1
ATOM 827 C C . ARG A 1 106 ? 6.668 -5.480 4.546 1.00 42.03 106 ARG A C 1
ATOM 829 O O . ARG A 1 106 ? 5.996 -5.939 3.628 1.00 42.03 106 ARG A O 1
ATOM 836 N N . PHE A 1 107 ? 7.970 -5.229 4.450 1.00 45.03 107 PHE A N 1
ATOM 837 C CA . PHE A 1 107 ? 8.776 -5.535 3.267 1.00 45.03 107 PHE A CA 1
ATOM 838 C C . PHE A 1 107 ? 9.419 -6.917 3.423 1.00 45.03 107 PHE A C 1
ATOM 840 O O . PHE A 1 107 ? 9.872 -7.273 4.511 1.00 45.03 107 PHE A O 1
ATOM 847 N N . ARG A 1 108 ? 9.423 -7.712 2.349 1.00 36.81 108 ARG A N 1
ATOM 848 C CA . ARG A 1 108 ? 10.120 -9.003 2.282 1.00 36.81 108 ARG A CA 1
ATOM 849 C C . ARG A 1 108 ? 11.229 -8.876 1.237 1.00 36.81 108 ARG A C 1
ATOM 851 O O . ARG A 1 108 ? 10.932 -8.507 0.101 1.00 36.81 108 ARG A O 1
ATOM 858 N N . THR A 1 109 ? 12.464 -9.109 1.671 1.00 42.66 109 THR A N 1
ATOM 859 C CA . THR A 1 109 ? 13.664 -9.260 0.833 1.00 42.66 109 THR A CA 1
ATOM 860 C C . THR A 1 109 ? 13.669 -10.600 0.126 1.00 42.66 109 THR A C 1
ATOM 862 O O . THR A 1 109 ? 13.234 -11.585 0.773 1.00 42.66 109 THR A O 1
#

pLDDT: mean 73.45, std 14.19, range [36.81, 89.81]

Organism: NCBI:txid225324